Protein AF-U5BZC8-F1 (afdb_monomer)

Sequence (142 aa):
MAILAKIQTAAEKLGYETQLYPQSEEHPLELLALTVGEDGEENKYLGITVYPLDEELEGSQFLQFFYEYPQKISGDQKERFRIRLSELNRLLPLGHFNFNEMENRIYFKYVLVLPNEKEVDLAFLNDLLDMCLFAISQRPSL

pLDDT: mean 87.12, std 8.85, range [51.06, 96.25]

Organism: NCBI:txid1123057

Solvent-accessible surface area (backbone atoms only — not comparable to full-atom values): 8318 Å² total; per-residue (Å²): 124,71,62,64,56,52,50,47,59,43,41,45,74,74,67,42,54,71,48,79,42,71,60,42,94,93,36,85,52,48,33,39,34,32,59,75,52,63,95,90,53,94,53,26,47,42,33,37,30,70,56,88,74,62,81,92,50,74,69,45,44,37,41,33,41,39,35,53,50,75,58,65,61,54,83,91,47,47,67,67,47,54,54,50,42,58,58,51,40,74,70,43,93,68,49,38,62,51,73,43,79,91,74,32,25,41,31,40,45,32,75,46,81,39,47,72,88,61,78,85,47,62,67,61,47,48,56,51,48,52,52,52,51,52,56,61,70,64,57,89,76,135

Mean predicted aligned error: 5.28 Å

Structure (mmCIF, N/CA/C/O backbone):
data_AF-U5BZC8-F1
#
_entry.id   AF-U5BZC8-F1
#
loop_
_atom_site.group_PDB
_atom_site.id
_atom_site.type_symbol
_atom_site.label_atom_id
_atom_site.label_alt_id
_atom_site.label_comp_id
_atom_site.label_asym_id
_atom_site.label_entity_id
_atom_site.label_seq_id
_atom_site.pdbx_PDB_ins_code
_atom_site.Cartn_x
_atom_site.Cartn_y
_atom_site.Cartn_z
_atom_site.occupancy
_atom_site.B_iso_or_equiv
_atom_site.auth_seq_id
_atom_site.auth_comp_id
_atom_site.auth_asym_id
_atom_site.auth_atom_id
_atom_site.pdbx_PDB_model_num
ATOM 1 N N . MET A 1 1 ? -3.402 8.493 15.145 1.00 51.06 1 MET A N 1
ATOM 2 C CA . MET A 1 1 ? -2.839 7.451 16.032 1.00 51.06 1 MET A CA 1
ATOM 3 C C . MET A 1 1 ? -3.759 6.242 16.260 1.00 51.06 1 MET A C 1
ATOM 5 O O . MET A 1 1 ? -3.238 5.147 16.372 1.00 51.06 1 MET A O 1
ATOM 9 N N . ALA A 1 2 ? -5.099 6.352 16.293 1.00 77.12 2 ALA A N 1
ATOM 10 C CA . ALA A 1 2 ? -5.954 5.183 16.586 1.00 77.12 2 ALA A CA 1
ATOM 11 C C . ALA A 1 2 ? -6.091 4.147 15.444 1.00 77.12 2 ALA A C 1
ATOM 13 O O . ALA A 1 2 ? -6.246 2.961 15.722 1.00 77.12 2 ALA A O 1
ATOM 14 N N . ILE A 1 3 ? -6.065 4.563 14.170 1.00 88.12 3 ILE A N 1
ATOM 15 C CA . ILE A 1 3 ? -6.432 3.659 13.066 1.00 88.12 3 ILE A CA 1
ATOM 16 C C . ILE A 1 3 ? -5.308 2.720 12.621 1.00 88.12 3 ILE A C 1
ATOM 18 O O . ILE A 1 3 ? -5.575 1.539 12.431 1.00 88.12 3 ILE A O 1
ATOM 22 N N . LEU A 1 4 ? -4.056 3.186 12.515 1.00 92.50 4 LEU A N 1
ATOM 23 C CA . LEU A 1 4 ? -2.945 2.318 12.104 1.00 92.50 4 LEU A CA 1
ATOM 24 C C . LEU A 1 4 ? -2.725 1.183 13.110 1.00 92.50 4 LEU A C 1
ATOM 26 O O . LEU A 1 4 ? -2.575 0.044 12.696 1.00 92.50 4 LEU A O 1
ATOM 30 N N . ALA A 1 5 ? -2.846 1.449 14.414 1.00 91.69 5 ALA A N 1
ATOM 31 C CA . ALA A 1 5 ? -2.808 0.406 15.440 1.00 91.69 5 ALA A CA 1
ATOM 32 C C . ALA A 1 5 ? -3.969 -0.606 15.312 1.00 91.69 5 ALA A C 1
ATOM 34 O O . ALA A 1 5 ? -3.761 -1.811 15.449 1.00 91.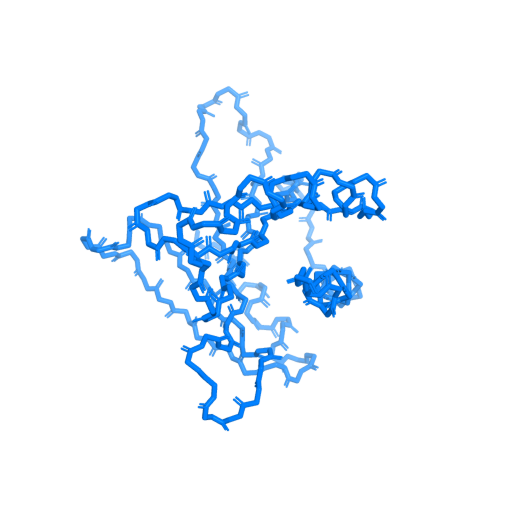69 5 ALA A O 1
ATOM 35 N N . LYS A 1 6 ? -5.194 -0.143 15.004 1.00 91.38 6 LYS A N 1
ATOM 36 C CA . LYS A 1 6 ? -6.338 -1.038 14.735 1.00 91.38 6 LYS A CA 1
ATOM 37 C C . LYS A 1 6 ? -6.078 -1.922 13.510 1.00 91.38 6 LYS A C 1
ATOM 39 O O . LYS A 1 6 ? -6.311 -3.127 13.576 1.00 91.38 6 LYS A O 1
ATOM 44 N N . ILE A 1 7 ? -5.573 -1.335 12.421 1.00 94.31 7 ILE A N 1
ATOM 45 C CA . ILE A 1 7 ? -5.214 -2.059 11.193 1.00 94.31 7 ILE A CA 1
ATOM 46 C C . ILE A 1 7 ? -4.093 -3.058 11.478 1.00 94.31 7 ILE A C 1
ATOM 48 O O . ILE A 1 7 ? -4.191 -4.195 11.035 1.00 94.31 7 ILE A O 1
ATOM 52 N N . GLN A 1 8 ? -3.084 -2.674 12.262 1.00 95.31 8 GLN A N 1
ATOM 53 C CA . GLN A 1 8 ? -1.992 -3.550 12.676 1.00 95.31 8 GLN A CA 1
ATOM 54 C C . GLN A 1 8 ? -2.526 -4.804 13.375 1.00 95.31 8 GLN A C 1
ATOM 56 O O . GLN A 1 8 ? -2.300 -5.916 12.910 1.00 95.31 8 GLN A O 1
ATOM 61 N N . THR A 1 9 ? -3.324 -4.626 14.433 1.00 94.12 9 THR A N 1
ATOM 62 C CA . THR A 1 9 ? -3.928 -5.749 15.168 1.00 94.12 9 THR A CA 1
ATOM 63 C C . THR A 1 9 ? -4.801 -6.625 14.266 1.00 94.12 9 THR A C 1
ATOM 65 O O . THR A 1 9 ? -4.865 -7.841 14.442 1.00 94.12 9 THR A O 1
ATOM 68 N N . ALA A 1 10 ? -5.521 -6.023 13.319 1.00 94.06 10 ALA A N 1
ATOM 69 C CA . ALA A 1 10 ? -6.355 -6.761 12.383 1.00 94.06 10 ALA A CA 1
ATOM 70 C C . ALA A 1 10 ? -5.515 -7.565 11.372 1.00 94.06 10 ALA A C 1
ATOM 72 O O . ALA A 1 10 ? -5.796 -8.741 11.159 1.00 94.06 10 ALA A O 1
ATOM 73 N N . ALA A 1 11 ? -4.454 -6.980 10.817 1.00 95.25 11 ALA A N 1
ATOM 74 C CA . ALA A 1 11 ? -3.537 -7.646 9.895 1.00 95.25 11 ALA A CA 1
ATOM 75 C C . ALA A 1 11 ? -2.783 -8.808 10.566 1.00 95.25 11 ALA A C 1
ATOM 77 O O . ALA A 1 11 ? -2.700 -9.894 9.999 1.00 95.25 11 ALA A O 1
ATOM 78 N N . GLU A 1 12 ? -2.330 -8.635 11.809 1.00 95.81 12 GLU A N 1
ATOM 79 C CA . GLU A 1 12 ? -1.690 -9.706 12.587 1.00 95.81 12 GLU A CA 1
ATOM 80 C C . GLU A 1 12 ? -2.643 -10.889 12.830 1.00 95.81 12 GLU A C 1
ATOM 82 O O . GLU A 1 12 ? -2.242 -12.048 12.733 1.00 95.81 12 GLU A O 1
ATOM 87 N N . LYS A 1 13 ? -3.937 -10.627 13.071 1.00 96.25 13 LYS A N 1
ATOM 88 C CA . LYS A 1 13 ? -4.962 -11.685 13.180 1.00 96.25 13 LYS A CA 1
ATOM 89 C C . LYS A 1 13 ? -5.210 -12.424 11.866 1.00 96.25 13 LYS A C 1
ATOM 91 O O . LYS A 1 13 ? -5.622 -13.580 11.905 1.00 96.25 13 LYS A O 1
ATOM 96 N N . LEU A 1 14 ? -4.983 -11.763 10.732 1.00 95.44 14 LEU A N 1
ATOM 97 C CA . LEU A 1 14 ? -5.026 -12.373 9.401 1.00 95.44 14 LEU A CA 1
ATOM 98 C C . LEU A 1 14 ? -3.726 -13.131 9.064 1.00 95.44 14 LEU A C 1
ATOM 100 O O . LEU A 1 14 ? -3.665 -13.792 8.033 1.00 95.44 14 LEU A O 1
ATOM 104 N N . GLY A 1 15 ? -2.713 -13.083 9.938 1.00 94.31 15 GLY A N 1
ATOM 105 C CA . GLY A 1 15 ? -1.454 -13.814 9.789 1.00 94.31 15 GLY A CA 1
ATOM 106 C C . GLY A 1 15 ? -0.323 -13.025 9.129 1.00 94.31 15 GLY A C 1
ATOM 107 O O . GLY A 1 15 ? 0.713 -13.613 8.830 1.00 94.31 15 GLY A O 1
ATOM 108 N N . TYR A 1 16 ? -0.487 -11.717 8.914 1.00 94.56 16 TYR A N 1
ATOM 109 C CA . TYR A 1 16 ? 0.583 -10.872 8.384 1.00 94.56 16 TYR A CA 1
ATOM 110 C C . TYR A 1 16 ? 1.590 -10.497 9.475 1.00 94.56 16 TYR A C 1
ATOM 112 O O . TYR A 1 16 ? 1.219 -10.144 10.595 1.00 94.56 16 TYR A O 1
ATOM 120 N N . GLU A 1 17 ? 2.874 -10.504 9.121 1.00 95.06 17 GLU A N 1
ATOM 121 C CA . GLU A 1 17 ? 3.907 -9.828 9.904 1.00 95.06 17 GLU A CA 1
ATOM 122 C C . GLU A 1 17 ? 3.806 -8.319 9.657 1.00 95.06 17 GLU A C 1
ATOM 124 O O . GLU A 1 17 ? 3.674 -7.873 8.511 1.00 95.06 17 GLU A O 1
ATOM 129 N N . THR A 1 18 ? 3.856 -7.529 10.730 1.00 95.56 18 THR A N 1
ATOM 130 C CA . THR A 1 18 ? 3.706 -6.077 10.642 1.00 95.56 18 THR A CA 1
ATOM 131 C C . THR A 1 18 ? 4.727 -5.334 11.493 1.00 95.56 18 THR A C 1
ATOM 133 O O . THR A 1 18 ? 5.177 -5.828 12.528 1.00 95.56 18 THR A O 1
ATOM 136 N N . GLN A 1 19 ? 5.072 -4.119 11.072 1.00 94.69 19 GLN A N 1
ATOM 137 C CA . GLN A 1 19 ? 5.925 -3.214 11.833 1.00 94.69 19 GLN A CA 1
ATOM 138 C C . GLN A 1 19 ? 5.412 -1.778 11.721 1.00 94.69 19 GLN A C 1
ATOM 140 O O . GLN A 1 19 ? 5.219 -1.260 10.623 1.00 94.69 19 GLN A O 1
ATOM 145 N N . LEU A 1 20 ? 5.210 -1.125 12.866 1.00 94.19 20 LEU A N 1
ATOM 146 C CA . LEU A 1 20 ? 4.845 0.287 12.927 1.00 94.19 20 LEU A CA 1
ATOM 147 C C . LEU A 1 20 ? 6.107 1.141 13.089 1.00 9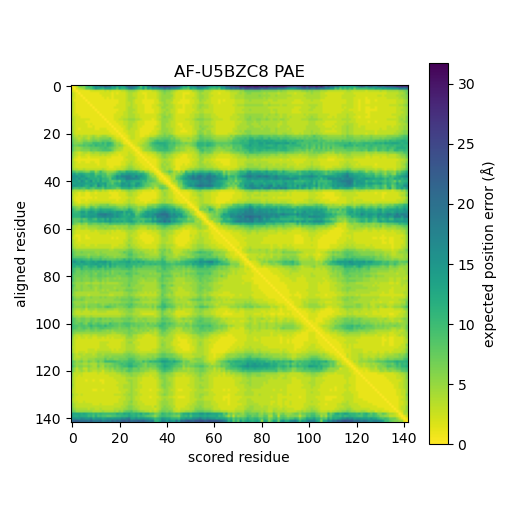4.19 20 LEU A C 1
ATOM 149 O O . LEU A 1 20 ? 6.853 0.987 14.058 1.00 94.19 20 LEU A O 1
ATOM 153 N N . TYR A 1 21 ? 6.322 2.056 12.152 1.00 91.94 21 TYR A N 1
ATOM 154 C CA . TYR A 1 21 ? 7.386 3.046 12.184 1.00 91.94 21 TYR A CA 1
ATOM 155 C C . TYR A 1 21 ? 6.796 4.404 12.580 1.00 91.94 21 TYR A C 1
ATOM 157 O O . TYR A 1 21 ? 5.904 4.909 11.885 1.00 91.94 21 TYR A O 1
ATOM 165 N N . PRO A 1 22 ? 7.262 5.005 13.687 1.00 89.38 22 PRO A N 1
ATOM 166 C CA . PRO A 1 22 ? 6.834 6.340 14.072 1.00 89.38 22 PRO A CA 1
ATOM 167 C C . PRO A 1 22 ? 7.353 7.380 13.072 1.00 89.38 22 PRO A C 1
ATOM 169 O O . PRO A 1 22 ? 8.297 7.127 12.322 1.00 89.38 22 PRO A O 1
ATOM 172 N N . GLN A 1 23 ? 6.757 8.571 13.106 1.00 87.69 23 GLN A N 1
ATOM 173 C CA . GLN A 1 23 ? 7.250 9.721 12.348 1.00 87.69 23 GLN A CA 1
ATOM 174 C C . GLN A 1 23 ? 8.729 9.997 12.661 1.00 87.69 23 GLN A C 1
ATOM 176 O O . GLN A 1 23 ? 9.152 9.959 13.819 1.00 87.69 23 GLN A O 1
ATOM 181 N N . SER A 1 24 ? 9.498 10.309 11.623 1.00 84.44 24 SER A N 1
ATOM 182 C CA . SER A 1 24 ? 10.912 10.671 11.692 1.00 84.44 24 SER A CA 1
ATOM 183 C C . SER A 1 24 ? 11.233 11.805 10.711 1.00 84.44 24 SER A C 1
ATOM 185 O O . SER A 1 24 ? 10.391 12.210 9.911 1.00 84.44 24 SER A O 1
ATOM 187 N N . GLU A 1 25 ? 12.459 12.331 10.757 1.00 79.06 25 GLU A N 1
ATOM 188 C CA . GLU A 1 25 ? 12.913 13.330 9.777 1.00 79.06 25 GLU A CA 1
ATOM 189 C C . GLU A 1 25 ? 12.956 12.768 8.345 1.00 79.06 25 GLU A C 1
ATOM 191 O O . GLU A 1 25 ? 12.680 13.489 7.390 1.00 79.06 25 GLU A O 1
ATOM 196 N N . GLU A 1 26 ? 13.251 11.474 8.194 1.00 74.44 26 GLU A N 1
ATOM 197 C CA . GLU A 1 26 ? 13.264 10.779 6.898 1.00 74.44 26 GLU A CA 1
ATOM 198 C C . GLU A 1 26 ? 11.849 10.384 6.439 1.00 74.44 26 GLU A C 1
ATOM 200 O O . GLU A 1 26 ? 11.565 10.328 5.241 1.00 74.44 26 GLU A O 1
ATOM 205 N N . HIS A 1 27 ? 10.937 10.156 7.390 1.00 75.19 27 HIS A N 1
ATOM 206 C CA . HIS A 1 27 ? 9.557 9.751 7.144 1.00 75.19 27 HIS A CA 1
ATOM 207 C C . HIS A 1 27 ? 8.582 10.644 7.923 1.00 75.19 27 HIS A C 1
ATOM 209 O O . HIS A 1 27 ? 8.248 10.349 9.072 1.00 75.19 27 HIS A O 1
ATOM 215 N N . PRO A 1 28 ? 8.049 11.715 7.303 1.00 82.81 28 PRO A N 1
ATOM 216 C CA . PRO A 1 28 ? 7.213 12.693 8.004 1.00 82.81 28 PRO A CA 1
ATOM 217 C C . PRO A 1 28 ? 5.843 12.139 8.430 1.00 82.81 28 PRO A C 1
ATOM 219 O O . PRO A 1 28 ? 5.088 12.812 9.131 1.00 82.81 28 PRO A O 1
ATOM 222 N N . LEU A 1 29 ? 5.498 10.921 8.004 1.00 87.75 29 LEU A N 1
ATOM 223 C CA . LEU A 1 29 ? 4.248 10.240 8.323 1.00 87.75 29 LEU A CA 1
ATOM 224 C C . LEU A 1 29 ? 4.531 8.936 9.067 1.00 87.75 29 LEU A C 1
ATOM 226 O O . LEU A 1 29 ? 5.498 8.242 8.770 1.00 87.75 29 LEU A O 1
ATOM 230 N N . GLU A 1 30 ? 3.647 8.600 10.006 1.00 91.81 30 GLU A N 1
ATOM 231 C CA . GLU A 1 30 ? 3.624 7.281 10.637 1.00 91.81 30 GLU A CA 1
ATOM 232 C C . GLU A 1 30 ? 3.290 6.226 9.572 1.00 91.81 30 GLU A C 1
ATOM 234 O O . GLU A 1 30 ? 2.377 6.422 8.760 1.00 91.81 30 GLU A O 1
ATOM 239 N N . LEU A 1 31 ? 4.042 5.126 9.572 1.00 93.19 31 LEU A N 1
ATOM 240 C CA . LEU A 1 31 ? 3.980 4.077 8.560 1.00 93.19 31 LEU A CA 1
ATOM 241 C C . LEU A 1 31 ? 3.756 2.724 9.224 1.00 93.19 31 LEU A C 1
ATOM 243 O O . LEU A 1 31 ? 4.577 2.270 10.013 1.00 93.19 31 LEU A O 1
ATOM 247 N N . LEU A 1 32 ? 2.680 2.043 8.849 1.00 95.62 32 LEU A N 1
ATOM 248 C CA . LEU A 1 32 ? 2.503 0.625 9.132 1.00 95.62 32 LEU A CA 1
ATOM 249 C C . LEU A 1 32 ? 2.988 -0.181 7.923 1.00 95.62 32 LEU A C 1
ATOM 251 O O . LEU A 1 32 ? 2.386 -0.108 6.857 1.00 95.62 32 LEU A O 1
ATOM 255 N N . ALA A 1 33 ? 4.062 -0.945 8.075 1.00 95.12 33 ALA A N 1
ATOM 256 C CA . ALA A 1 33 ? 4.549 -1.862 7.053 1.00 95.12 33 ALA A CA 1
ATOM 257 C C . ALA A 1 33 ? 3.972 -3.263 7.272 1.00 95.12 33 ALA A C 1
ATOM 259 O O . ALA A 1 33 ? 4.019 -3.782 8.387 1.00 95.12 33 ALA A O 1
ATOM 260 N N . LEU A 1 34 ? 3.455 -3.873 6.208 1.00 96.12 34 LEU A N 1
ATOM 261 C CA . LEU A 1 34 ? 3.023 -5.269 6.176 1.00 96.12 34 LEU A CA 1
ATOM 262 C C . LEU A 1 34 ? 3.985 -6.053 5.288 1.00 96.12 34 LEU A C 1
ATOM 264 O O . LEU A 1 34 ? 4.202 -5.662 4.140 1.00 96.12 34 LEU A O 1
ATOM 268 N N . THR A 1 35 ? 4.536 -7.156 5.788 1.00 93.69 35 THR A N 1
ATOM 269 C CA . THR A 1 35 ? 5.353 -8.065 4.976 1.00 93.69 35 THR A CA 1
ATOM 270 C C . THR A 1 35 ? 4.450 -8.819 3.992 1.00 93.69 35 THR A C 1
ATOM 272 O O . THR A 1 35 ? 3.553 -9.552 4.405 1.00 93.69 35 THR A O 1
ATOM 275 N N . VAL A 1 36 ? 4.682 -8.634 2.691 1.00 90.25 36 VAL A N 1
ATOM 276 C CA . VAL A 1 36 ? 3.910 -9.228 1.581 1.00 90.25 36 VAL A CA 1
ATOM 277 C C . VAL A 1 36 ? 4.768 -9.984 0.556 1.00 90.25 36 VAL A C 1
ATOM 279 O O . VAL A 1 36 ? 4.219 -10.708 -0.269 1.00 90.25 36 VAL A O 1
ATOM 282 N N . GLY A 1 37 ? 6.093 -9.810 0.582 1.00 78.69 37 GLY A N 1
ATOM 283 C CA . GLY A 1 37 ? 7.054 -10.552 -0.249 1.00 78.69 37 GLY A CA 1
ATOM 284 C C . GLY A 1 37 ? 7.796 -11.643 0.528 1.00 78.69 37 GLY A C 1
ATOM 285 O O . GLY A 1 37 ? 7.653 -11.760 1.748 1.00 78.69 37 GLY A O 1
ATOM 286 N N . GLU A 1 38 ? 8.607 -12.430 -0.176 1.00 72.62 38 GLU A N 1
ATOM 287 C CA . GLU A 1 38 ? 9.390 -13.518 0.422 1.00 72.62 38 GLU A CA 1
ATOM 288 C C . GLU A 1 38 ? 10.637 -13.005 1.164 1.00 72.62 38 GLU A C 1
ATOM 290 O O . GLU A 1 38 ? 11.140 -11.898 0.939 1.00 72.62 38 GLU A O 1
ATOM 295 N N . ASP A 1 39 ? 11.165 -13.830 2.070 1.00 62.88 39 ASP A N 1
ATOM 296 C CA . ASP A 1 39 ? 12.395 -13.509 2.787 1.00 62.88 39 ASP A CA 1
ATOM 297 C C . ASP A 1 39 ? 13.592 -13.404 1.832 1.00 62.88 39 ASP A C 1
ATOM 299 O O . ASP A 1 39 ? 13.911 -14.331 1.090 1.00 62.88 39 ASP A O 1
ATOM 303 N N . GLY A 1 40 ? 14.282 -12.261 1.888 1.00 59.84 40 GLY A N 1
ATOM 304 C CA . GLY A 1 40 ? 15.435 -11.950 1.038 1.00 59.84 40 GLY A CA 1
ATOM 305 C C . GLY A 1 40 ? 15.140 -11.001 -0.129 1.00 59.84 40 GLY A C 1
ATOM 306 O O . GLY A 1 40 ? 16.080 -10.593 -0.810 1.00 59.84 40 GLY A O 1
ATOM 307 N N . GLU A 1 41 ? 13.882 -10.601 -0.349 1.00 69.88 41 GLU A N 1
ATOM 308 C CA . GLU A 1 41 ? 13.540 -9.556 -1.321 1.00 69.88 41 GLU A CA 1
ATOM 309 C C . GLU A 1 41 ? 13.800 -8.137 -0.776 1.00 69.88 41 GLU A C 1
ATOM 311 O O . GLU A 1 41 ? 13.448 -7.815 0.357 1.00 69.88 41 GLU A O 1
ATOM 316 N N . GLU A 1 42 ? 14.394 -7.268 -1.607 1.00 66.00 42 GLU A N 1
ATOM 317 C CA . GLU A 1 42 ? 14.802 -5.897 -1.235 1.00 66.00 42 GLU A CA 1
ATOM 318 C C . GLU A 1 42 ? 13.621 -4.998 -0.819 1.00 66.00 42 GLU A C 1
ATOM 320 O O . GLU A 1 42 ? 13.777 -4.171 0.071 1.00 66.00 42 GLU A O 1
ATOM 325 N N . ASN A 1 43 ? 12.438 -5.184 -1.421 1.00 69.69 43 ASN A N 1
ATOM 326 C CA . ASN A 1 43 ? 11.207 -4.465 -1.073 1.00 69.69 43 ASN A CA 1
ATOM 327 C C . ASN A 1 43 ? 10.043 -5.453 -0.933 1.00 69.69 43 ASN A C 1
ATOM 329 O O . ASN A 1 43 ? 9.319 -5.733 -1.892 1.00 69.69 43 ASN A O 1
ATOM 333 N N . LYS A 1 44 ? 9.854 -5.967 0.284 1.00 81.00 44 LYS A N 1
ATOM 334 C CA . LYS A 1 44 ? 8.779 -6.913 0.616 1.00 81.00 44 LYS A CA 1
ATOM 335 C C . LYS A 1 44 ? 7.603 -6.286 1.364 1.00 81.00 44 LYS A C 1
ATOM 337 O O . LYS A 1 44 ? 6.776 -7.025 1.884 1.00 81.00 44 LYS A O 1
ATOM 342 N N . TYR A 1 45 ? 7.524 -4.956 1.451 1.00 91.94 45 TYR A N 1
ATOM 343 C CA . TYR A 1 45 ? 6.575 -4.277 2.338 1.00 91.94 45 TYR A CA 1
ATOM 344 C C . TYR A 1 45 ? 5.482 -3.515 1.592 1.00 91.94 45 TYR A C 1
ATOM 346 O O . TYR A 1 45 ? 5.763 -2.660 0.753 1.00 91.94 45 TYR A O 1
ATOM 354 N N . LEU A 1 46 ? 4.229 -3.774 1.965 1.00 95.25 46 LEU A N 1
ATOM 355 C CA . LEU A 1 46 ? 3.102 -2.893 1.683 1.00 95.25 46 LEU A CA 1
ATOM 356 C C . LEU A 1 46 ? 2.997 -1.874 2.820 1.00 95.25 46 LEU A C 1
ATOM 358 O O . LEU A 1 46 ? 2.693 -2.226 3.958 1.00 95.25 46 LEU A O 1
ATOM 362 N N . GLY A 1 47 ? 3.265 -0.612 2.510 1.00 95.25 47 GLY A N 1
ATOM 363 C CA . GLY A 1 47 ? 3.163 0.495 3.447 1.00 95.25 47 GLY A CA 1
ATOM 364 C C . GLY A 1 47 ? 1.745 1.047 3.537 1.00 95.25 47 GLY A C 1
ATOM 365 O O . GLY A 1 47 ? 1.113 1.303 2.513 1.00 95.25 47 GLY A O 1
ATOM 366 N N . ILE A 1 48 ? 1.267 1.279 4.756 1.00 95.56 48 ILE A N 1
ATOM 367 C CA . ILE A 1 48 ? -0.007 1.932 5.052 1.00 95.56 48 ILE A CA 1
ATOM 368 C C . ILE A 1 48 ? 0.262 3.209 5.845 1.00 95.56 48 ILE A C 1
ATOM 370 O O . ILE A 1 48 ? 0.851 3.165 6.925 1.00 95.56 48 ILE A O 1
ATOM 374 N N . THR A 1 49 ? -0.195 4.348 5.329 1.00 94.44 49 THR A N 1
ATOM 375 C CA . THR A 1 49 ? -0.086 5.649 6.005 1.00 94.44 49 THR A CA 1
ATOM 376 C C . THR A 1 49 ? -1.437 6.351 6.060 1.00 94.44 49 THR A C 1
ATOM 378 O O . THR A 1 49 ? -2.301 6.146 5.205 1.00 94.44 49 THR A O 1
ATOM 381 N N . VAL A 1 50 ? -1.630 7.204 7.067 1.00 91.44 50 VAL A N 1
ATOM 382 C CA . VAL A 1 50 ? -2.747 8.157 7.071 1.00 91.44 50 VAL A CA 1
ATOM 383 C C . VAL A 1 50 ? -2.292 9.391 6.301 1.00 91.44 50 VAL A C 1
ATOM 385 O O . VAL A 1 50 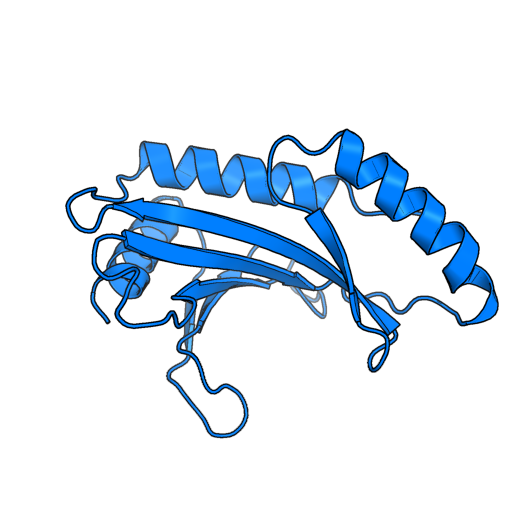? -1.357 10.075 6.717 1.00 91.44 50 VAL A O 1
ATOM 388 N N . TYR A 1 51 ? -2.922 9.649 5.160 1.00 84.56 51 TYR A N 1
ATOM 389 C CA . TYR A 1 51 ? -2.587 10.778 4.308 1.00 84.56 51 TYR A CA 1
ATOM 390 C C . TYR A 1 51 ? -3.025 12.085 4.988 1.00 84.56 51 TYR A C 1
ATOM 392 O O . TYR A 1 51 ? -4.196 12.197 5.365 1.00 84.56 51 TYR A O 1
ATOM 400 N N . PRO A 1 52 ? -2.120 13.064 5.167 1.00 76.81 52 PRO A N 1
ATOM 401 C CA . PRO A 1 52 ? -2.481 14.348 5.746 1.00 76.81 52 PRO A CA 1
ATOM 402 C C . PRO A 1 52 ? -3.354 15.114 4.752 1.00 76.81 52 PRO A C 1
ATOM 404 O O . PRO A 1 52 ? -3.038 15.185 3.562 1.00 76.81 52 PRO A O 1
ATOM 407 N N . LEU A 1 53 ? -4.454 15.679 5.234 1.00 72.31 53 LEU A N 1
ATOM 408 C CA . LEU A 1 53 ? -5.358 16.495 4.434 1.00 72.31 53 LEU A CA 1
ATOM 409 C C . LEU A 1 53 ? -5.731 17.770 5.169 1.00 72.31 53 LEU A C 1
ATOM 411 O O . LEU A 1 53 ? -5.533 17.883 6.377 1.00 72.31 53 LEU A O 1
ATOM 415 N N . ASP A 1 54 ? -6.239 18.710 4.381 1.00 71.88 54 ASP A N 1
ATOM 416 C CA . ASP A 1 54 ? -6.719 20.008 4.832 1.00 71.88 54 ASP A CA 1
ATOM 417 C C . ASP A 1 54 ? -7.939 19.871 5.763 1.00 71.88 54 ASP A C 1
ATOM 419 O O . ASP A 1 54 ? -8.677 18.881 5.698 1.00 71.88 54 ASP A O 1
ATOM 423 N N . GLU A 1 55 ? -8.169 20.886 6.596 1.00 66.81 55 GLU A N 1
ATOM 424 C CA . GLU A 1 55 ? -9.248 20.943 7.598 1.00 66.81 55 GLU A CA 1
ATOM 425 C C . GLU A 1 55 ? -10.647 20.828 6.953 1.00 66.81 55 GLU A C 1
ATOM 427 O O . GLU A 1 55 ? -11.609 20.380 7.569 1.00 66.81 55 GLU A O 1
ATOM 432 N N . GLU A 1 56 ? -10.775 21.124 5.658 1.00 69.81 56 GLU A N 1
ATOM 433 C CA . GLU A 1 56 ? -12.036 20.988 4.919 1.00 69.81 56 GLU A CA 1
ATOM 434 C C . GLU A 1 56 ? -12.510 19.528 4.736 1.00 69.81 56 GLU A C 1
ATOM 436 O O . GLU A 1 56 ? -13.666 19.292 4.375 1.00 69.81 56 GLU A O 1
ATOM 441 N N . LEU A 1 57 ? -11.649 18.530 4.984 1.00 70.69 57 LEU A N 1
ATOM 442 C CA . LEU A 1 57 ? -11.940 17.098 4.795 1.00 70.69 57 LEU A CA 1
ATOM 443 C C . LEU A 1 57 ? -12.075 16.319 6.117 1.00 70.69 57 LEU A C 1
ATOM 445 O O . LEU A 1 57 ? -11.959 15.093 6.136 1.00 70.69 57 LEU A O 1
ATOM 449 N N . GLU A 1 58 ? -12.388 17.018 7.210 1.00 72.88 58 GLU A N 1
ATOM 450 C CA . GLU A 1 58 ? -12.468 16.493 8.583 1.00 72.88 58 GLU A CA 1
ATOM 451 C C . GLU A 1 58 ? -13.357 15.253 8.780 1.00 72.88 58 GLU A C 1
ATOM 453 O O . GLU A 1 58 ? -13.147 14.503 9.729 1.00 72.88 58 GLU A O 1
ATOM 458 N N . GLY A 1 59 ? -14.339 14.996 7.910 1.00 81.00 59 GLY A N 1
ATOM 459 C CA . GLY A 1 59 ? -15.278 13.874 8.050 1.00 81.00 59 GLY A CA 1
ATOM 460 C C . GLY A 1 59 ? -14.723 12.493 7.675 1.00 81.00 59 GLY A C 1
ATOM 461 O O . GLY A 1 59 ? -15.431 11.489 7.808 1.00 81.00 59 GLY A O 1
ATOM 462 N N . SER A 1 60 ? -13.500 12.403 7.150 1.00 87.31 60 SER A N 1
ATOM 463 C CA . SER A 1 60 ? -12.935 11.139 6.666 1.00 87.31 60 SER A CA 1
ATOM 464 C C . SER A 1 60 ? -11.432 11.031 6.886 1.00 87.31 60 SER A C 1
ATOM 466 O O . SER A 1 60 ? -10.689 12.003 6.816 1.00 87.31 60 SER A O 1
ATOM 468 N N . GLN A 1 61 ? -10.977 9.799 7.077 1.00 88.12 61 GLN A N 1
ATOM 469 C CA . GLN A 1 61 ? -9.574 9.419 7.060 1.00 88.12 61 GLN A CA 1
ATOM 470 C C . GLN A 1 61 ? -9.214 8.862 5.691 1.00 88.12 61 GLN A C 1
ATOM 472 O O . GLN A 1 61 ? -10.003 8.165 5.052 1.00 88.12 61 GLN A O 1
ATOM 477 N N . PHE A 1 62 ? -7.997 9.150 5.250 1.00 91.25 62 PHE A N 1
ATOM 478 C CA . PHE A 1 62 ? -7.508 8.725 3.950 1.00 91.25 62 PHE A CA 1
ATOM 479 C C . PHE A 1 62 ? -6.324 7.806 4.178 1.00 91.25 62 PHE A C 1
ATOM 481 O O . PHE A 1 62 ? -5.265 8.234 4.626 1.00 91.25 62 PHE A O 1
ATOM 488 N N . LEU A 1 63 ? -6.527 6.523 3.920 1.00 93.12 63 LEU A N 1
ATOM 489 C CA . LEU A 1 63 ? -5.518 5.495 4.111 1.00 93.12 63 LEU A CA 1
ATOM 490 C C . LEU A 1 63 ? -4.824 5.255 2.779 1.00 93.12 63 LEU A C 1
ATOM 492 O O . LEU A 1 63 ? -5.448 4.799 1.821 1.00 93.12 63 LEU A O 1
ATOM 496 N N . GLN A 1 64 ? -3.538 5.579 2.708 1.00 94.75 64 GLN A N 1
ATOM 497 C CA . GLN A 1 64 ? -2.719 5.279 1.547 1.00 94.75 64 GLN A CA 1
ATOM 498 C C . GLN A 1 64 ? -2.073 3.908 1.719 1.00 94.75 64 GLN A C 1
ATOM 500 O O . GLN A 1 64 ? -1.353 3.691 2.684 1.00 94.75 64 GLN A O 1
ATOM 505 N N . PHE A 1 65 ? -2.268 3.042 0.734 1.00 95.62 65 PHE A N 1
ATOM 506 C CA . PHE A 1 65 ? -1.561 1.785 0.535 1.00 95.62 65 PHE A CA 1
ATOM 507 C C . PHE A 1 65 ? -0.506 2.010 -0.546 1.00 95.62 65 PHE A C 1
ATOM 509 O O . PHE A 1 65 ? -0.832 2.472 -1.643 1.00 95.62 65 PHE A O 1
ATOM 516 N N . PHE A 1 66 ? 0.753 1.729 -0.232 1.00 94.81 66 PHE A N 1
ATOM 517 C CA . PHE A 1 66 ? 1.893 2.016 -1.091 1.00 94.81 66 PHE A CA 1
ATOM 518 C C . PHE A 1 66 ? 2.843 0.824 -1.143 1.00 94.81 66 PHE A C 1
ATOM 520 O O . PHE A 1 66 ? 3.276 0.329 -0.107 1.00 94.81 66 PHE A O 1
ATOM 527 N N . TYR A 1 67 ? 3.189 0.381 -2.345 1.00 93.50 67 TYR A N 1
ATOM 528 C CA . TYR A 1 67 ? 4.170 -0.680 -2.557 1.00 93.50 67 TYR A CA 1
ATOM 529 C C . TYR A 1 67 ? 5.136 -0.257 -3.656 1.00 93.50 67 TYR A C 1
ATOM 531 O O . TYR A 1 67 ? 4.698 0.077 -4.756 1.00 93.50 67 TYR A O 1
ATOM 539 N N . GLU A 1 68 ? 6.436 -0.277 -3.381 1.00 91.81 68 GLU A N 1
ATOM 540 C CA . GLU A 1 68 ? 7.463 0.065 -4.362 1.00 91.81 68 GLU A CA 1
ATOM 541 C C . GLU A 1 68 ? 8.211 -1.180 -4.829 1.00 91.81 68 GLU A C 1
ATOM 543 O O . GLU A 1 68 ? 8.788 -1.922 -4.038 1.00 91.81 68 GLU A O 1
ATOM 548 N N . TYR A 1 69 ? 8.260 -1.381 -6.140 1.00 88.88 69 TYR A N 1
ATOM 549 C CA . TYR A 1 69 ? 8.968 -2.508 -6.723 1.00 88.88 69 TYR A CA 1
ATOM 550 C C . TYR A 1 69 ? 10.489 -2.307 -6.630 1.00 88.88 69 TYR A C 1
ATOM 552 O O . TYR A 1 69 ? 11.003 -1.230 -6.960 1.00 88.88 69 TYR A O 1
ATOM 560 N N . PRO A 1 70 ? 11.255 -3.353 -6.272 1.00 85.44 70 PRO A N 1
ATOM 561 C CA . PRO A 1 70 ? 12.699 -3.233 -6.106 1.00 85.44 70 PRO A CA 1
ATOM 562 C C . PRO A 1 70 ? 13.451 -3.109 -7.442 1.00 85.44 70 PRO A C 1
ATOM 564 O O . PRO A 1 70 ? 14.651 -2.838 -7.455 1.00 85.44 70 PRO A O 1
ATOM 567 N N . GLN A 1 71 ? 12.787 -3.270 -8.590 1.00 84.19 71 GLN A N 1
ATOM 568 C CA . GLN A 1 71 ? 13.443 -3.174 -9.892 1.00 84.19 71 GLN A CA 1
ATOM 569 C C . GLN A 1 71 ? 13.487 -1.741 -10.411 1.00 84.19 71 GLN A C 1
ATOM 571 O O . GLN A 1 71 ? 12.485 -1.025 -10.418 1.00 84.19 71 GLN A O 1
ATOM 576 N N . LYS A 1 72 ? 14.663 -1.354 -10.906 1.00 87.81 72 LYS A N 1
ATOM 577 C CA . LYS A 1 72 ? 14.864 -0.083 -11.596 1.00 87.81 72 LYS A CA 1
ATOM 578 C C . LYS A 1 72 ? 14.587 -0.239 -13.085 1.00 87.81 72 LYS A C 1
ATOM 580 O O . LYS A 1 72 ? 15.008 -1.220 -13.695 1.00 87.81 72 LYS A O 1
ATOM 585 N N . ILE A 1 73 ? 13.925 0.751 -13.671 1.00 86.31 73 ILE A N 1
ATOM 586 C CA . ILE A 1 73 ? 13.709 0.829 -15.116 1.00 86.31 73 ILE A CA 1
ATOM 587 C C . ILE A 1 73 ? 14.878 1.563 -15.763 1.00 86.31 73 ILE A C 1
ATOM 589 O O . ILE A 1 73 ? 15.258 2.656 -15.335 1.00 86.31 73 ILE A O 1
ATOM 593 N N . SER A 1 74 ? 15.456 0.964 -16.804 1.00 84.88 74 SER A N 1
ATOM 594 C CA . SER A 1 74 ? 16.523 1.599 -17.570 1.00 84.88 74 SER A CA 1
ATOM 595 C C . SER A 1 74 ? 15.986 2.778 -18.390 1.00 84.88 74 SER A C 1
ATOM 597 O O . SER A 1 74 ? 14.827 2.809 -18.812 1.00 84.88 74 SER A O 1
ATOM 599 N N . GLY A 1 75 ? 16.833 3.788 -18.609 1.00 80.56 75 GLY A N 1
ATOM 600 C CA . GLY A 1 75 ? 16.430 5.042 -19.257 1.00 80.56 75 GLY A CA 1
ATOM 601 C C . GLY A 1 75 ? 15.843 4.864 -20.663 1.00 80.56 75 GLY A C 1
ATOM 602 O O . GLY A 1 75 ? 14.902 5.562 -21.028 1.00 80.56 75 GLY A O 1
ATOM 603 N N . ASP A 1 76 ? 16.353 3.896 -21.422 1.00 84.75 76 ASP A N 1
ATOM 604 C CA . ASP A 1 76 ? 15.922 3.541 -22.779 1.00 84.75 76 ASP A CA 1
ATOM 605 C C . AS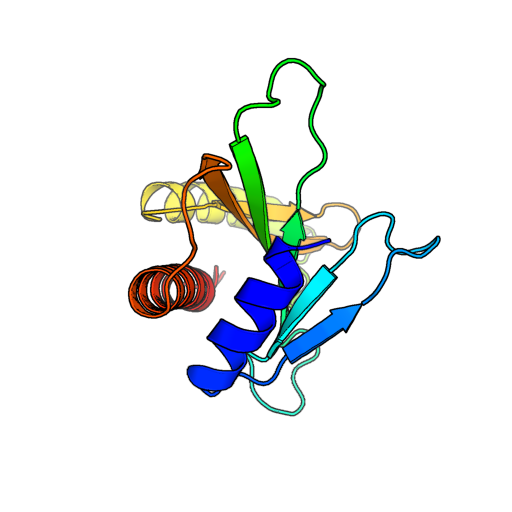P A 1 76 ? 14.551 2.844 -22.831 1.00 84.75 76 ASP A C 1
ATOM 607 O O . ASP A 1 76 ? 13.906 2.822 -23.877 1.00 84.75 76 ASP A O 1
ATOM 611 N N . GLN A 1 77 ? 14.071 2.315 -21.703 1.00 84.06 77 GLN A N 1
ATOM 612 C CA . GLN A 1 77 ? 12.802 1.589 -21.609 1.00 84.06 77 GLN A CA 1
ATOM 613 C C . GLN A 1 77 ? 11.662 2.430 -21.024 1.00 84.06 77 GLN A C 1
ATOM 615 O O . GLN A 1 77 ? 10.500 2.025 -21.115 1.00 84.06 77 GLN A O 1
ATOM 620 N N . LYS A 1 78 ? 11.966 3.612 -20.467 1.00 84.19 78 LYS A N 1
ATOM 621 C CA . LYS A 1 78 ? 11.005 4.464 -19.746 1.00 84.19 78 LYS A CA 1
ATOM 622 C C . LYS A 1 78 ? 9.724 4.742 -20.526 1.00 84.19 78 LYS A C 1
ATOM 624 O O . LYS A 1 78 ? 8.636 4.593 -19.981 1.00 84.19 78 LYS A O 1
ATOM 629 N N . GLU A 1 79 ? 9.836 5.131 -21.792 1.00 85.44 79 GLU A N 1
ATOM 630 C CA . GLU A 1 79 ? 8.662 5.547 -22.568 1.00 85.44 79 GLU A CA 1
ATOM 631 C C . GLU A 1 79 ? 7.728 4.371 -22.874 1.00 85.44 79 GLU A C 1
ATOM 633 O O . GLU A 1 79 ? 6.524 4.438 -22.627 1.00 85.44 79 GLU A O 1
ATOM 638 N N . ARG A 1 80 ? 8.294 3.240 -23.312 1.00 85.38 80 ARG A N 1
ATOM 639 C CA . ARG A 1 80 ? 7.536 1.997 -23.514 1.00 85.38 80 ARG A CA 1
ATOM 640 C C . ARG A 1 80 ? 6.863 1.551 -22.217 1.00 85.38 80 ARG A C 1
ATOM 642 O O . ARG A 1 80 ? 5.718 1.102 -22.225 1.00 85.38 80 ARG A O 1
ATOM 649 N N . PHE A 1 81 ? 7.567 1.707 -21.104 1.00 86.06 81 PHE A N 1
ATOM 650 C CA . PHE A 1 81 ? 7.071 1.344 -19.793 1.00 86.06 81 PHE A CA 1
ATOM 651 C C . PHE A 1 81 ? 5.900 2.237 -19.338 1.00 86.06 81 PHE A C 1
ATOM 653 O O . PHE A 1 81 ? 4.898 1.722 -18.851 1.00 86.06 81 PHE A O 1
ATOM 660 N N . ARG A 1 82 ? 5.947 3.556 -19.578 1.00 86.81 82 ARG A N 1
ATOM 661 C CA . ARG A 1 82 ? 4.834 4.486 -19.284 1.00 86.81 82 ARG A CA 1
ATOM 662 C C . ARG A 1 82 ? 3.553 4.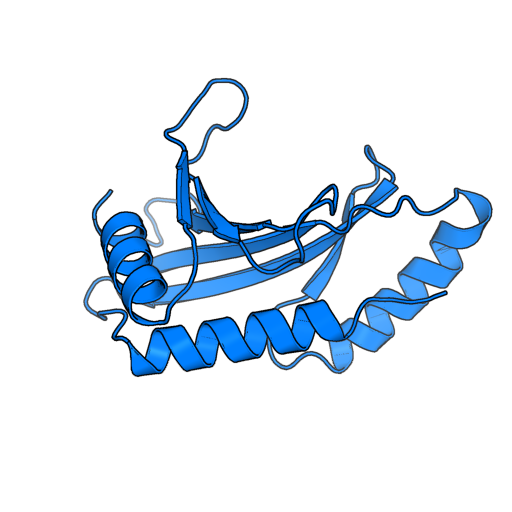149 -20.047 1.00 86.81 82 ARG A C 1
ATOM 664 O O . ARG A 1 82 ? 2.463 4.203 -19.472 1.00 86.81 82 ARG A O 1
ATOM 671 N N . ILE A 1 83 ? 3.678 3.772 -21.321 1.00 88.81 83 ILE A N 1
ATOM 672 C CA . ILE A 1 83 ? 2.538 3.305 -22.123 1.00 88.81 83 ILE A CA 1
ATOM 673 C C . ILE A 1 83 ? 1.933 2.061 -21.466 1.00 88.81 83 ILE A C 1
ATOM 675 O O . ILE A 1 83 ? 0.728 2.016 -21.216 1.00 88.81 83 ILE A O 1
ATOM 679 N N . ARG A 1 84 ? 2.777 1.093 -21.089 1.00 88.31 84 ARG A N 1
ATOM 680 C CA . ARG A 1 84 ? 2.327 -0.141 -20.441 1.00 88.31 84 ARG A CA 1
ATOM 681 C C . ARG A 1 84 ? 1.661 0.101 -19.085 1.00 88.31 84 ARG A C 1
ATOM 683 O O . ARG A 1 84 ? 0.626 -0.500 -18.808 1.00 88.31 84 ARG A O 1
ATOM 690 N N . LEU A 1 85 ? 2.204 0.996 -18.260 1.00 90.56 85 LEU A N 1
ATOM 691 C CA . LEU A 1 85 ? 1.574 1.397 -16.999 1.00 90.56 85 LEU A CA 1
ATOM 692 C C . LEU A 1 85 ? 0.172 1.966 -17.228 1.00 90.56 85 LEU A C 1
ATOM 694 O O . LEU A 1 85 ? -0.761 1.616 -16.510 1.00 90.56 85 LEU A O 1
ATOM 698 N N . SER A 1 86 ? 0.015 2.812 -18.248 1.00 90.81 86 SER A N 1
ATOM 699 C CA . SER A 1 86 ? -1.279 3.411 -18.586 1.00 90.81 86 SER A CA 1
ATOM 700 C C . SER A 1 86 ? -2.305 2.354 -18.999 1.00 90.81 86 SER A C 1
ATOM 702 O O . SER A 1 86 ? -3.472 2.451 -18.628 1.00 90.81 86 SER A O 1
ATOM 704 N N . GLU A 1 87 ? -1.884 1.319 -19.730 1.00 91.12 87 GLU A N 1
ATOM 705 C CA . GLU A 1 87 ? -2.740 0.177 -20.069 1.00 91.12 87 GLU A CA 1
ATOM 706 C C . GLU A 1 87 ? -3.141 -0.632 -18.832 1.00 91.12 87 GLU A C 1
ATOM 708 O O . GLU A 1 87 ? -4.320 -0.937 -18.667 1.00 91.12 87 GLU A O 1
ATOM 713 N N . LEU A 1 88 ? -2.187 -0.952 -17.952 1.00 90.12 88 LEU A N 1
ATOM 714 C CA . LEU A 1 88 ? -2.450 -1.720 -16.731 1.00 90.12 88 LEU A CA 1
ATOM 715 C C . LEU A 1 88 ? -3.383 -0.966 -15.782 1.00 90.12 88 LEU A C 1
ATOM 717 O O . LEU A 1 88 ? -4.337 -1.550 -15.276 1.00 90.12 88 LEU A O 1
ATOM 721 N N . ASN A 1 89 ? -3.185 0.342 -15.613 1.00 93.69 89 ASN A N 1
ATOM 722 C CA . ASN A 1 89 ? -4.033 1.179 -14.762 1.00 93.69 89 ASN A CA 1
ATOM 723 C C . ASN A 1 89 ? -5.500 1.201 -15.205 1.00 93.69 89 ASN A C 1
ATOM 725 O O . ASN A 1 89 ? -6.379 1.391 -14.374 1.00 93.69 89 ASN A O 1
ATOM 729 N N . ARG A 1 90 ? -5.791 0.971 -16.492 1.00 91.06 90 ARG A N 1
ATOM 730 C CA . ARG A 1 90 ? -7.175 0.855 -16.986 1.00 91.06 90 ARG A CA 1
ATOM 731 C C . ARG A 1 90 ? -7.851 -0.459 -16.602 1.00 91.06 90 ARG A C 1
ATOM 733 O O . ARG A 1 90 ? -9.068 -0.557 -16.726 1.00 91.06 90 ARG A O 1
ATOM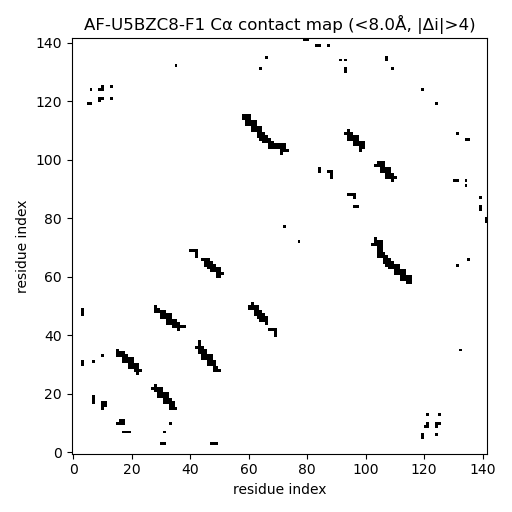 740 N N . LEU A 1 91 ? -7.072 -1.465 -16.216 1.00 89.50 91 LEU A N 1
ATOM 741 C CA . LEU A 1 91 ? -7.551 -2.792 -15.833 1.00 89.50 91 LEU A CA 1
ATOM 742 C C . LEU A 1 91 ? -7.627 -2.963 -14.313 1.00 89.50 91 LEU A C 1
ATOM 744 O O . LEU A 1 91 ? -8.267 -3.902 -13.844 1.00 89.50 91 LEU A O 1
ATOM 748 N N . LEU A 1 92 ? -6.976 -2.082 -13.548 1.00 88.88 92 LEU A N 1
ATOM 749 C CA . LEU A 1 92 ? -6.982 -2.159 -12.095 1.00 88.88 92 LEU A CA 1
ATOM 750 C C . LEU A 1 92 ? -8.339 -1.722 -11.529 1.00 88.88 92 LEU A C 1
ATOM 752 O O . LEU A 1 92 ? -8.811 -0.629 -11.848 1.00 88.88 92 LEU A O 1
ATOM 756 N N . PRO A 1 93 ? -8.957 -2.534 -10.653 1.00 85.69 93 PRO A N 1
ATOM 757 C CA . PRO A 1 93 ? -10.203 -2.151 -9.999 1.00 85.69 93 PRO A CA 1
ATOM 758 C C . PRO A 1 93 ? -9.991 -1.024 -8.981 1.00 85.69 93 PRO A C 1
ATOM 760 O O . PRO A 1 93 ? -10.896 -0.225 -8.752 1.00 85.69 93 PRO A O 1
ATOM 763 N N . LEU A 1 94 ? -8.803 -0.960 -8.369 1.00 88.12 94 LEU A N 1
ATOM 764 C CA . LEU A 1 94 ? -8.428 0.019 -7.356 1.00 88.12 94 LEU A CA 1
ATOM 765 C C . LEU A 1 94 ? -6.950 0.381 -7.479 1.00 88.12 94 LEU A C 1
ATOM 767 O O . LEU A 1 94 ? -6.107 -0.446 -7.828 1.00 88.12 94 LEU A O 1
ATOM 771 N N . GLY A 1 95 ? -6.651 1.626 -7.116 1.00 93.56 95 GLY A N 1
ATOM 772 C CA . GLY A 1 95 ? -5.296 2.153 -7.137 1.00 93.56 95 GLY A CA 1
ATOM 773 C C . GLY A 1 95 ? -4.761 2.357 -8.546 1.00 93.56 95 GLY A C 1
ATOM 774 O O . GLY A 1 95 ? -5.491 2.351 -9.534 1.00 93.56 95 GLY A O 1
ATOM 775 N N . HIS A 1 96 ? -3.467 2.614 -8.616 1.00 95.19 96 HIS A N 1
ATOM 776 C CA . HIS A 1 96 ? -2.749 2.783 -9.865 1.00 95.19 96 HIS A CA 1
ATOM 777 C C . HIS A 1 96 ? -1.265 2.519 -9.646 1.00 95.19 96 HIS A C 1
ATOM 779 O O . HIS A 1 96 ? -0.724 2.719 -8.558 1.00 95.19 96 HIS A O 1
ATOM 785 N N . PHE A 1 97 ? -0.599 2.108 -10.712 1.00 94.50 97 PHE A N 1
ATOM 786 C CA . PHE A 1 97 ? 0.841 2.162 -10.821 1.00 94.50 97 PHE A CA 1
ATOM 787 C C . PHE A 1 97 ? 1.301 3.531 -11.293 1.00 94.50 97 PHE A C 1
ATOM 789 O O . PHE A 1 97 ? 0.651 4.185 -12.114 1.00 94.50 97 PHE A O 1
ATOM 796 N N . ASN A 1 98 ? 2.467 3.936 -10.819 1.00 92.06 98 ASN A N 1
ATOM 797 C CA . ASN A 1 98 ? 3.149 5.128 -11.280 1.00 92.06 98 ASN A CA 1
ATOM 798 C C . ASN A 1 98 ? 4.668 4.941 -11.128 1.00 92.06 98 ASN A C 1
ATOM 800 O O . ASN A 1 98 ? 5.144 3.875 -10.729 1.00 92.06 98 ASN A O 1
ATOM 804 N N . PHE A 1 99 ? 5.434 5.952 -11.517 1.00 89.25 99 PHE A N 1
ATOM 805 C CA . PHE A 1 99 ? 6.881 5.887 -11.625 1.00 89.25 99 PHE A CA 1
ATOM 806 C C . PHE A 1 99 ? 7.542 7.014 -10.830 1.00 89.25 99 PHE A C 1
ATOM 808 O O . PHE A 1 99 ? 7.193 8.185 -10.977 1.00 89.25 99 PHE A O 1
ATOM 815 N N . ASN A 1 100 ? 8.509 6.657 -9.989 1.00 87.81 100 ASN A N 1
ATOM 816 C CA . ASN A 1 100 ? 9.389 7.592 -9.306 1.00 87.81 100 ASN A CA 1
ATOM 817 C C . ASN A 1 100 ? 10.585 7.897 -10.222 1.00 87.81 100 ASN A C 1
ATOM 819 O O . ASN A 1 100 ? 11.480 7.068 -10.387 1.00 87.81 100 ASN A O 1
ATOM 823 N N . GLU A 1 101 ? 10.605 9.092 -10.819 1.00 83.94 101 GLU A N 1
ATOM 824 C CA . GLU A 1 101 ? 11.667 9.520 -11.744 1.00 83.94 101 GLU A CA 1
ATOM 825 C C . GLU A 1 101 ? 13.044 9.643 -11.085 1.00 83.94 101 GLU A C 1
ATOM 827 O O . GLU A 1 101 ? 14.055 9.423 -11.752 1.00 83.94 101 GLU A O 1
ATOM 832 N N . MET A 1 102 ? 13.095 9.994 -9.795 1.00 85.00 102 MET A N 1
ATOM 833 C CA . MET A 1 102 ? 14.358 10.174 -9.075 1.00 85.00 102 MET A CA 1
ATOM 834 C C . MET A 1 102 ? 15.047 8.831 -8.838 1.00 85.00 102 MET A C 1
ATOM 836 O O . MET A 1 102 ? 16.253 8.702 -9.041 1.00 85.00 102 MET A O 1
ATOM 840 N N . GLU A 1 103 ? 14.274 7.813 -8.464 1.00 85.19 103 GLU A N 1
ATOM 841 C CA . GLU A 1 103 ? 14.805 6.484 -8.137 1.00 85.19 103 GLU A CA 1
ATOM 842 C C . GLU A 1 103 ? 14.760 5.500 -9.310 1.00 85.19 103 GLU A C 1
ATOM 844 O O . GLU A 1 103 ? 15.380 4.433 -9.269 1.00 85.19 103 GLU A O 1
ATOM 849 N N . ASN A 1 104 ? 14.065 5.881 -10.383 1.00 87.94 104 ASN A N 1
ATOM 850 C CA . ASN A 1 104 ? 13.700 5.037 -11.514 1.00 87.94 104 ASN A CA 1
ATOM 851 C C . ASN A 1 104 ? 12.948 3.765 -11.101 1.00 87.94 104 ASN A C 1
ATOM 853 O O . ASN A 1 104 ? 13.151 2.705 -11.696 1.00 87.94 104 ASN A O 1
ATOM 857 N N . ARG A 1 105 ? 12.089 3.869 -10.084 1.00 88.88 105 ARG A N 1
ATOM 858 C CA . ARG A 1 105 ? 11.326 2.750 -9.518 1.00 88.88 105 ARG A CA 1
ATOM 859 C C . ARG A 1 105 ? 9.844 2.874 -9.822 1.00 88.88 105 ARG A C 1
ATOM 861 O O . ARG A 1 105 ? 9.307 3.965 -10.004 1.00 88.88 105 ARG A O 1
ATOM 868 N N . ILE A 1 106 ? 9.186 1.729 -9.880 1.00 90.56 106 ILE A N 1
ATOM 869 C CA . ILE A 1 106 ? 7.740 1.631 -10.056 1.00 90.56 106 ILE A CA 1
ATOM 870 C C . ILE A 1 106 ? 7.124 1.538 -8.677 1.00 90.56 106 ILE A C 1
ATOM 872 O O . ILE A 1 106 ? 7.644 0.819 -7.827 1.00 90.56 106 ILE A O 1
ATOM 876 N N . TYR A 1 107 ? 5.974 2.160 -8.484 1.00 92.94 107 TYR A N 1
ATOM 877 C CA . TYR A 1 107 ? 5.184 1.931 -7.289 1.00 92.94 107 TYR A CA 1
ATOM 878 C C . TYR A 1 107 ? 3.713 1.741 -7.623 1.00 92.94 107 TYR A C 1
ATOM 880 O O . TYR A 1 107 ? 3.207 2.249 -8.622 1.00 92.94 107 TYR A O 1
ATOM 888 N N . PHE A 1 108 ? 3.032 0.999 -6.764 1.00 94.56 108 PHE A N 1
ATOM 889 C CA . PHE A 1 108 ? 1.588 0.941 -6.656 1.00 94.56 108 PHE A CA 1
ATOM 890 C C . PHE A 1 108 ? 1.134 1.898 -5.553 1.00 94.56 108 PHE A C 1
ATOM 892 O O . PHE A 1 108 ? 1.724 1.929 -4.472 1.00 94.56 108 PHE A O 1
ATOM 899 N N . LYS A 1 109 ? 0.074 2.664 -5.819 1.00 95.69 109 LYS A N 1
ATOM 900 C CA . LYS A 1 109 ? -0.585 3.526 -4.840 1.00 95.69 109 LYS A CA 1
ATOM 901 C C . LYS A 1 109 ? -2.096 3.356 -4.915 1.00 95.69 109 LYS A C 1
ATOM 903 O O . LYS A 1 109 ? -2.708 3.525 -5.970 1.00 95.69 109 LYS A O 1
ATOM 908 N N . TYR A 1 110 ? -2.707 3.137 -3.763 1.00 95.69 110 TYR A N 1
ATOM 909 C CA . TYR A 1 110 ? -4.149 3.193 -3.577 1.00 95.69 110 TYR A CA 1
ATOM 910 C C . TYR A 1 110 ? -4.482 4.072 -2.371 1.00 95.69 110 TYR A C 1
ATOM 912 O O . TYR A 1 110 ? -3.777 4.036 -1.371 1.00 95.69 110 TYR A O 1
ATOM 920 N N . VAL A 1 111 ? -5.527 4.895 -2.473 1.00 94.56 111 VAL A N 1
ATOM 921 C CA . VAL A 1 111 ? -6.011 5.730 -1.367 1.00 94.56 111 VAL A CA 1
ATOM 922 C C . VAL A 1 111 ? -7.456 5.350 -1.088 1.00 94.56 111 VAL A C 1
ATOM 924 O O . VAL A 1 111 ? -8.331 5.565 -1.927 1.00 94.56 111 VAL A O 1
ATOM 927 N N . LEU A 1 112 ? -7.691 4.781 0.088 1.00 93.19 112 LEU A N 1
ATOM 928 C CA . LEU A 1 112 ? -9.016 4.478 0.603 1.00 93.19 112 LEU A CA 1
ATOM 929 C C . LEU A 1 112 ? -9.528 5.668 1.412 1.00 93.19 112 LEU A C 1
ATOM 931 O O . LEU A 1 112 ? -8.859 6.119 2.339 1.00 93.19 112 LEU A O 1
ATOM 935 N N . VAL A 1 113 ? -10.742 6.120 1.107 1.00 91.81 113 VAL A N 1
ATOM 936 C CA . VAL A 1 113 ? -11.479 7.064 1.952 1.00 91.81 113 VAL A CA 1
ATOM 937 C C . VAL A 1 113 ? -12.330 6.274 2.935 1.00 91.81 113 VAL A C 1
ATOM 939 O O . VAL A 1 113 ? -13.153 5.449 2.533 1.00 91.81 113 VAL A O 1
ATOM 942 N N . LEU A 1 114 ? -12.136 6.530 4.222 1.00 89.50 114 LEU A N 1
ATOM 943 C CA . LEU A 1 114 ? -12.874 5.902 5.303 1.00 89.50 114 LEU A CA 1
ATOM 944 C C . LEU A 1 114 ? -13.557 6.988 6.142 1.00 89.50 114 LEU A C 1
ATOM 946 O O . LEU A 1 114 ? -12.860 7.805 6.739 1.00 89.50 114 LEU A O 1
ATOM 950 N N . PRO A 1 115 ? -14.897 7.015 6.231 1.00 88.25 115 PRO A N 1
ATOM 951 C CA . PRO A 1 115 ? -15.580 7.902 7.167 1.00 88.25 115 PRO A CA 1
ATOM 952 C C . PRO A 1 115 ? -15.073 7.670 8.591 1.00 88.25 115 PRO A C 1
ATOM 954 O O . PRO A 1 115 ? -14.865 6.520 8.975 1.00 88.25 115 PRO A O 1
ATOM 957 N N . ASN A 1 116 ? -14.921 8.727 9.392 1.00 83.62 116 ASN A N 1
ATOM 958 C CA . ASN A 1 116 ? -14.367 8.610 10.752 1.00 83.62 116 ASN A CA 1
ATOM 959 C C . ASN A 1 116 ? -15.136 7.630 11.654 1.00 83.62 116 ASN A C 1
ATOM 961 O O . ASN A 1 116 ? -14.562 7.038 12.564 1.00 83.62 116 ASN A O 1
ATOM 965 N N . GLU A 1 117 ? -16.437 7.477 11.408 1.00 81.19 117 GLU A N 1
ATOM 966 C CA . GLU A 1 117 ? -17.334 6.592 12.159 1.00 81.19 117 GLU A CA 1
ATOM 967 C C . GLU A 1 117 ? -17.243 5.125 11.717 1.00 81.19 117 GLU A C 1
ATOM 969 O O . GLU A 1 117 ? -17.721 4.235 12.421 1.00 81.19 117 GLU A O 1
ATOM 974 N N . LYS A 1 118 ? -16.656 4.852 10.545 1.00 80.56 118 LYS A N 1
ATOM 975 C CA . LYS A 1 118 ? -16.574 3.501 10.000 1.00 80.56 118 LYS A CA 1
ATOM 976 C C . LYS A 1 118 ? -15.370 2.779 10.587 1.00 80.56 118 LYS A C 1
ATOM 978 O O . LYS A 1 118 ? -14.232 3.222 10.457 1.00 80.56 118 LYS A O 1
ATOM 983 N N . GLU A 1 119 ? -15.620 1.622 11.185 1.00 79.00 119 GLU A N 1
ATOM 984 C CA . GLU A 1 119 ? -14.546 0.738 11.620 1.00 79.00 119 GLU A CA 1
ATOM 985 C C . GLU A 1 119 ? -14.032 -0.127 10.464 1.00 79.00 119 GLU A C 1
ATOM 987 O O . GLU A 1 119 ? -14.782 -0.538 9.576 1.00 79.00 119 GLU A O 1
ATOM 992 N N . VAL A 1 120 ? -12.729 -0.403 10.489 1.00 83.94 120 VAL A N 1
ATOM 993 C CA . VAL A 1 120 ? -12.095 -1.407 9.632 1.00 83.94 120 VAL A CA 1
ATOM 994 C C . VAL A 1 120 ? -12.232 -2.745 10.346 1.00 83.94 120 VAL A C 1
ATOM 996 O O . VAL A 1 120 ? -11.457 -3.051 11.253 1.00 83.94 120 VAL A O 1
ATOM 999 N N . ASP A 1 121 ? -13.257 -3.514 9.984 1.00 89.00 121 ASP A N 1
ATOM 1000 C CA . ASP A 1 121 ? -13.388 -4.889 10.459 1.00 89.00 121 ASP A CA 1
ATOM 1001 C C . ASP A 1 121 ? -12.429 -5.840 9.715 1.00 89.00 121 ASP A C 1
ATOM 1003 O O . ASP A 1 121 ? -11.798 -5.480 8.717 1.00 89.00 121 ASP A O 1
ATOM 1007 N N . LEU A 1 122 ? -12.286 -7.062 10.238 1.00 93.56 122 LEU A N 1
ATOM 1008 C CA . LEU A 1 122 ? -11.360 -8.062 9.697 1.00 93.56 122 LEU A CA 1
ATOM 1009 C C . LEU A 1 122 ? -11.706 -8.491 8.269 1.00 93.56 122 LEU A C 1
ATOM 1011 O O . LEU A 1 122 ? -10.793 -8.713 7.481 1.00 93.56 122 LEU A O 1
ATOM 1015 N N . ALA A 1 123 ? -12.993 -8.625 7.943 1.00 94.38 123 ALA A N 1
ATOM 1016 C CA . ALA A 1 123 ? -13.418 -9.078 6.623 1.00 94.38 123 ALA A CA 1
ATOM 1017 C C . ALA A 1 123 ? -13.134 -7.995 5.579 1.00 94.38 123 ALA A C 1
ATOM 1019 O O . ALA A 1 123 ? -12.520 -8.263 4.551 1.00 94.38 123 ALA A O 1
ATOM 1020 N N . PHE A 1 124 ? -13.482 -6.749 5.902 1.00 92.44 124 PHE A N 1
ATOM 1021 C CA . PHE A 1 124 ? -13.195 -5.596 5.067 1.00 92.44 124 PHE A CA 1
ATOM 1022 C C . PHE A 1 124 ? -11.690 -5.397 4.858 1.00 92.44 124 PHE A C 1
ATOM 1024 O O . PHE A 1 124 ? -11.265 -5.133 3.735 1.00 92.44 124 PHE A O 1
ATOM 1031 N N . LEU A 1 125 ? -10.872 -5.540 5.910 1.00 94.12 125 LEU A N 1
ATOM 1032 C CA . LEU A 1 125 ? -9.419 -5.458 5.762 1.00 94.12 125 LEU A CA 1
ATOM 1033 C C . LEU A 1 125 ? -8.870 -6.597 4.901 1.00 94.12 125 LEU A C 1
ATOM 1035 O O . LEU A 1 125 ? -8.010 -6.338 4.067 1.00 94.12 125 LEU A O 1
A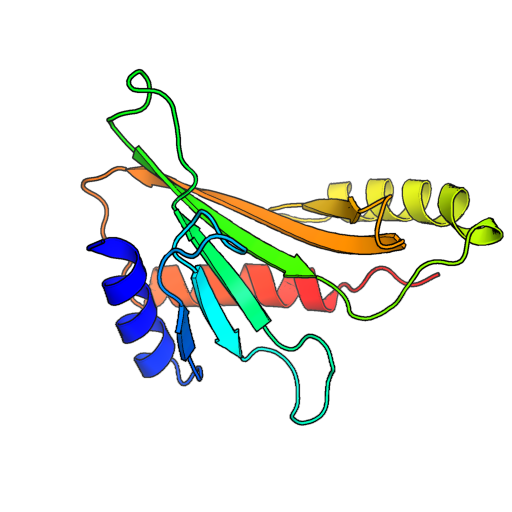TOM 1039 N N . ASN A 1 126 ? -9.358 -7.826 5.083 1.00 95.00 126 ASN A N 1
ATOM 1040 C CA . ASN A 1 126 ? -8.923 -8.961 4.275 1.00 95.00 126 ASN A CA 1
ATOM 1041 C C . ASN A 1 126 ? -9.189 -8.715 2.787 1.00 95.00 126 ASN A C 1
ATOM 1043 O O . ASN A 1 126 ? -8.258 -8.771 1.992 1.00 95.00 126 ASN A O 1
ATOM 1047 N N . ASP A 1 127 ? -10.420 -8.340 2.427 1.00 93.81 127 ASP A N 1
ATOM 1048 C CA . ASP A 1 127 ? -10.782 -8.045 1.037 1.00 93.81 127 ASP A CA 1
ATOM 1049 C C . ASP A 1 127 ? -9.923 -6.910 0.459 1.00 93.81 127 ASP A C 1
ATOM 1051 O O . ASP A 1 127 ? -9.492 -6.947 -0.695 1.00 93.81 127 ASP A O 1
ATOM 1055 N N . LEU A 1 128 ? -9.641 -5.887 1.270 1.00 93.38 128 LEU A N 1
ATOM 1056 C CA . LEU A 1 128 ? -8.804 -4.763 0.874 1.00 93.38 128 LEU A CA 1
ATOM 1057 C C . LEU A 1 128 ? -7.355 -5.176 0.599 1.00 93.38 128 LEU A C 1
ATOM 1059 O O . LEU A 1 128 ? -6.770 -4.745 -0.397 1.00 93.38 128 LEU A O 1
ATOM 1063 N N . LEU A 1 129 ? -6.780 -5.999 1.475 1.00 94.38 129 LEU A N 1
ATOM 1064 C CA . LEU A 1 129 ? -5.434 -6.531 1.300 1.00 94.38 129 LEU A CA 1
ATOM 1065 C C . LEU A 1 129 ? -5.378 -7.470 0.094 1.00 94.38 129 LEU A C 1
ATOM 1067 O O . LEU A 1 129 ? -4.481 -7.307 -0.726 1.00 94.38 129 LEU A O 1
ATOM 1071 N N . ASP A 1 130 ? -6.363 -8.349 -0.090 1.00 93.38 130 ASP A N 1
ATOM 1072 C CA . ASP A 1 130 ? -6.452 -9.24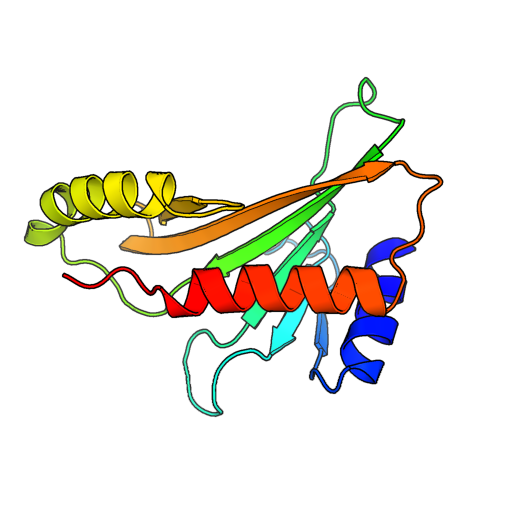3 -1.249 1.00 93.38 130 ASP A CA 1
ATOM 1073 C C . ASP A 1 130 ? -6.480 -8.457 -2.567 1.00 93.38 130 ASP A C 1
ATOM 1075 O O . ASP A 1 130 ? -5.787 -8.811 -3.522 1.00 93.38 130 ASP A O 1
ATOM 1079 N N . MET A 1 131 ? -7.209 -7.337 -2.622 1.00 92.62 131 MET A N 1
ATOM 1080 C CA . MET A 1 131 ? -7.216 -6.458 -3.797 1.00 92.62 131 MET A CA 1
ATOM 1081 C C . MET A 1 131 ? -5.864 -5.771 -4.031 1.00 92.62 131 MET A C 1
ATOM 1083 O O . MET A 1 131 ? -5.401 -5.707 -5.174 1.00 92.62 131 MET A O 1
ATOM 1087 N N . CYS A 1 132 ? -5.215 -5.271 -2.975 1.00 93.62 132 CYS A N 1
ATOM 1088 C CA . CYS A 1 132 ? -3.878 -4.681 -3.074 1.00 93.62 132 CYS A CA 1
ATOM 1089 C C . CYS A 1 132 ? -2.851 -5.716 -3.553 1.00 93.62 132 CYS A C 1
ATOM 1091 O O . CYS A 1 132 ? -2.088 -5.442 -4.476 1.00 93.62 132 CYS A O 1
ATOM 1093 N N . LEU A 1 133 ? -2.861 -6.916 -2.973 1.00 91.94 133 LEU A N 1
ATOM 1094 C CA . LEU A 1 133 ? -1.968 -8.015 -3.336 1.00 91.94 133 LEU A CA 1
ATOM 1095 C C . LEU A 1 133 ? -2.232 -8.513 -4.753 1.00 91.94 133 LEU A C 1
ATOM 1097 O O . LEU A 1 133 ? -1.285 -8.731 -5.508 1.00 91.94 133 LEU A O 1
ATOM 1101 N N . PHE A 1 134 ? -3.500 -8.620 -5.156 1.00 90.75 134 PHE A N 1
ATOM 1102 C CA . PHE A 1 134 ? -3.857 -8.915 -6.536 1.00 90.75 134 PHE A CA 1
ATOM 1103 C C . PHE A 1 134 ? -3.240 -7.880 -7.477 1.00 90.75 134 PHE A C 1
ATOM 1105 O O . PHE A 1 134 ? -2.539 -8.268 -8.408 1.00 90.75 134 PHE A O 1
ATOM 1112 N N . ALA A 1 135 ? -3.416 -6.581 -7.214 1.00 90.25 135 ALA A N 1
ATOM 1113 C CA . ALA A 1 135 ? -2.820 -5.531 -8.034 1.00 90.25 135 ALA A CA 1
ATOM 1114 C C . ALA A 1 135 ? -1.288 -5.643 -8.074 1.00 90.25 135 ALA A C 1
ATOM 1116 O O . ALA A 1 135 ? -0.714 -5.664 -9.158 1.00 90.25 135 ALA A O 1
ATOM 1117 N N . ILE A 1 136 ? -0.624 -5.800 -6.927 1.00 89.94 136 ILE A N 1
ATOM 1118 C CA . ILE A 1 136 ? 0.842 -5.927 -6.836 1.00 89.94 136 ILE A CA 1
ATOM 1119 C C . ILE A 1 136 ? 1.355 -7.187 -7.563 1.00 89.94 136 ILE A C 1
ATOM 1121 O O . ILE A 1 136 ? 2.423 -7.174 -8.173 1.00 89.94 136 ILE A O 1
ATOM 1125 N N . SER A 1 137 ? 0.571 -8.267 -7.588 1.00 86.81 137 SER A N 1
ATOM 1126 C CA . SER A 1 137 ? 0.907 -9.475 -8.352 1.00 86.81 137 SER A CA 1
ATOM 1127 C C . SER A 1 137 ? 0.848 -9.264 -9.871 1.00 86.81 137 SER A C 1
ATOM 1129 O O . SER A 1 137 ? 1.556 -9.948 -10.609 1.00 86.81 137 SER A O 1
ATOM 1131 N N . GLN A 1 138 ? 0.078 -8.278 -10.358 1.00 83.06 138 GLN A N 1
ATOM 1132 C CA . GLN A 1 138 ? 0.021 -7.88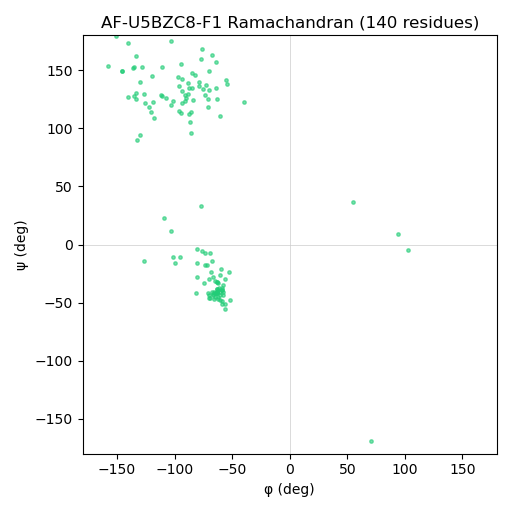9 -11.778 1.00 83.06 138 GLN A CA 1
ATOM 1133 C C . GLN A 1 138 ? 1.239 -7.056 -12.200 1.00 83.06 138 GLN A C 1
ATOM 1135 O O . GLN A 1 138 ? 1.127 -6.147 -13.029 1.00 83.06 138 GLN A O 1
ATOM 1140 N N . ARG A 1 139 ? 2.397 -7.352 -11.601 1.00 76.44 139 ARG A N 1
ATOM 1141 C CA . ARG A 1 139 ? 3.652 -6.626 -11.740 1.00 76.44 139 ARG A CA 1
ATOM 1142 C C . ARG A 1 139 ? 3.868 -6.174 -13.186 1.00 76.44 139 ARG A C 1
ATOM 1144 O O . ARG A 1 139 ? 3.922 -7.020 -14.083 1.00 76.44 139 ARG A O 1
ATOM 1151 N N . PRO A 1 140 ? 4.047 -4.865 -13.427 1.00 73.81 140 PRO A N 1
ATOM 1152 C CA . PRO A 1 140 ? 4.320 -4.380 -14.767 1.00 73.81 140 PRO A CA 1
ATOM 1153 C C . PRO A 1 140 ? 5.625 -4.984 -15.303 1.00 73.81 140 PRO A C 1
ATOM 1155 O O . PRO A 1 140 ? 6.715 -4.683 -14.812 1.00 73.81 140 PRO A O 1
ATOM 1158 N N . SER A 1 141 ? 5.516 -5.860 -16.300 1.00 70.69 141 SER A N 1
ATOM 1159 C CA . SER A 1 141 ? 6.658 -6.407 -17.033 1.00 70.69 141 SER A CA 1
ATOM 1160 C C . SER A 1 141 ? 6.926 -5.600 -18.306 1.00 70.69 141 SER A C 1
ATOM 1162 O O . SER A 1 141 ? 6.023 -4.963 -18.859 1.00 70.69 141 SER A O 1
ATOM 1164 N N . LEU A 1 142 ? 8.175 -5.648 -18.771 1.00 57.56 142 LEU A N 1
ATOM 1165 C CA . LEU A 1 142 ? 8.605 -5.149 -20.084 1.00 57.56 142 LEU A CA 1
ATOM 1166 C C . LEU A 1 142 ? 8.331 -6.161 -21.202 1.00 57.56 142 LEU A C 1
ATOM 1168 O O . LEU A 1 142 ? 8.293 -7.371 -20.896 1.00 57.56 142 LEU A O 1
#

Radius of gyration: 15.77 Å; Cα contacts (8 Å, |Δi|>4): 212; chains: 1; bounding box: 34×35×40 Å

Secondary structure (DSSP, 8-state):
-HHHHHHHHHHHHTT--EEEEPP-SS-SS-EEEEE-S-TT-S--EEEEEE----GGGTTEEEEEEEEEEEEEPPGGGHHHHHHHHHHHHTT-SS-EEEEETTTTEEEEEEEEEEETT----HHHHHHHHHHHHHHHHT----

Foldseek 3Di:
DPALVLLCVLVVVVVWDWDWDPADPVRNWIWIWTQQDDPPAPWRTFIWTFDDDDPVLVQKTKIKTKGKHPDADDPVCVVVLVVLQVVLQVVQPFWGWDADPVRNIIMTIGIDIGGPPDHCHNVNSVVVVVSVSVSVVVPRDD

Nearest PDB structures (foldseek):
  8q8o-assembly1_A-2  TM=5.653E-01  e=8.603E-03  Pseudomonas aeruginosa UCBPP-PA14
  3kxy-assembly1_G  TM=4.952E-01  e=3.624E-02  Pseudomonas aeruginosa
  4g6t-assembly1_A  TM=5.562E-01  e=9.097E-02  Pseudomonas syringae pv. tomato str. DC3000
  3epu-assembly1_B  TM=3.456E-01  e=4.066E-02  Salmonella enterica subsp. enterica serovar Typhimurium
  8sbm-assembly2_B  TM=3.010E-01  e=2.709E+00  Mycobacterium tuberculosis